Protein AF-A0A0S9CGD0-F1 (afdb_monomer_lite)

Secondary structure (DSSP, 8-state):
--------HHHHHHHTPEEETTEEEE-TTS-HHHHHHHHHTTSEEEETTEEEE-HHHHHHHHHT---

Radius of gyration: 11.55 Å; chains: 1; bounding box: 33×25×24 Å

Sequence (67 aa):
MNAMTGGSPLETILWTARSAGATLIISRGNDPATIRQLLDEGLIRERLGHLVLTIKGIQRRRACAPG

pLDDT: mean 80.36, std 14.24, range [36.53, 94.19]

Structure (mmCIF, N/CA/C/O backbone):
data_AF-A0A0S9CGD0-F1
#
_entry.id   AF-A0A0S9CGD0-F1
#
loop_
_atom_site.group_PDB
_atom_site.id
_atom_site.type_symbol
_atom_site.label_atom_id
_atom_site.label_alt_id
_atom_site.label_comp_id
_atom_site.label_asym_id
_atom_site.label_entity_id
_atom_site.label_seq_id
_atom_site.pdbx_PDB_ins_code
_atom_site.Cartn_x
_atom_site.Cartn_y
_atom_site.Cartn_z
_atom_site.occupancy
_atom_site.B_iso_or_equiv
_atom_site.auth_seq_id
_atom_site.auth_comp_id
_atom_site.auth_asym_id
_atom_site.auth_atom_id
_atom_site.pdbx_PDB_model_num
ATOM 1 N N . MET A 1 1 ? 26.073 4.876 -3.814 1.00 36.53 1 MET A N 1
ATOM 2 C CA . MET A 1 1 ? 24.681 5.141 -3.385 1.00 36.53 1 MET A CA 1
ATOM 3 C C . MET A 1 1 ? 23.885 5.385 -4.661 1.00 36.53 1 MET A C 1
ATOM 5 O O . MET A 1 1 ? 24.018 6.455 -5.232 1.00 36.53 1 MET A O 1
ATOM 9 N N . ASN A 1 2 ? 23.218 4.360 -5.204 1.00 39.75 2 ASN A N 1
ATOM 10 C CA . ASN A 1 2 ? 22.642 4.416 -6.556 1.00 39.75 2 ASN A CA 1
ATOM 11 C C . ASN A 1 2 ? 21.216 4.969 -6.513 1.00 39.75 2 ASN A C 1
ATOM 13 O O . ASN A 1 2 ? 20.335 4.376 -5.895 1.00 39.75 2 ASN A O 1
ATOM 17 N N . ALA A 1 3 ? 21.024 6.118 -7.154 1.00 45.50 3 ALA A N 1
ATOM 18 C CA . ALA A 1 3 ? 19.728 6.732 -7.377 1.00 45.50 3 ALA A CA 1
ATOM 19 C C . ALA A 1 3 ? 18.972 6.021 -8.515 1.00 45.50 3 ALA A C 1
ATOM 21 O O . ALA A 1 3 ? 19.556 5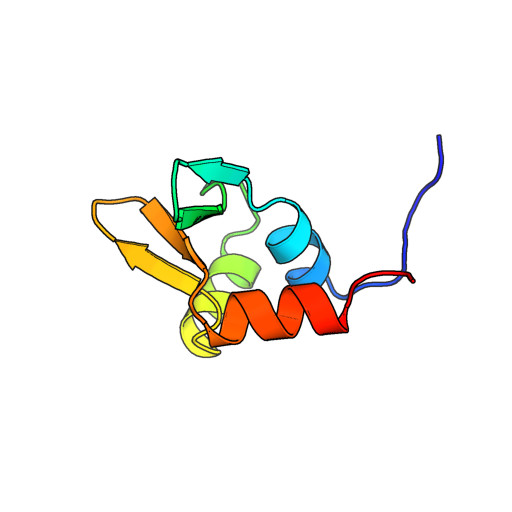.699 -9.544 1.00 45.50 3 ALA A O 1
ATOM 22 N N . MET A 1 4 ? 17.659 5.870 -8.314 1.00 47.12 4 MET A N 1
ATOM 23 C CA . MET A 1 4 ? 16.621 5.861 -9.353 1.00 47.12 4 MET A CA 1
ATOM 24 C C . MET A 1 4 ? 16.681 4.729 -10.390 1.00 47.12 4 MET A C 1
ATOM 26 O O . MET A 1 4 ? 17.008 4.932 -11.556 1.00 47.12 4 MET A O 1
ATOM 30 N N . THR A 1 5 ? 16.188 3.551 -10.008 1.00 49.75 5 THR A N 1
ATOM 31 C CA . THR A 1 5 ? 15.400 2.755 -10.957 1.00 49.75 5 THR A CA 1
ATOM 32 C C . THR A 1 5 ? 14.193 3.602 -11.368 1.00 49.75 5 THR A C 1
ATOM 34 O O . THR A 1 5 ? 13.414 4.018 -10.513 1.00 49.75 5 THR A O 1
ATOM 37 N N . GLY A 1 6 ? 14.089 3.926 -12.660 1.00 45.50 6 GLY A N 1
ATOM 38 C CA . GLY A 1 6 ? 13.068 4.793 -13.263 1.00 45.50 6 GLY A CA 1
ATOM 39 C C . GLY A 1 6 ? 11.657 4.203 -13.251 1.00 45.50 6 GLY A C 1
ATOM 40 O O . GLY A 1 6 ? 11.040 4.067 -14.301 1.00 45.50 6 GLY A O 1
ATOM 41 N N . GLY A 1 7 ? 11.168 3.830 -12.071 1.00 57.38 7 GLY A N 1
ATOM 42 C CA . GLY 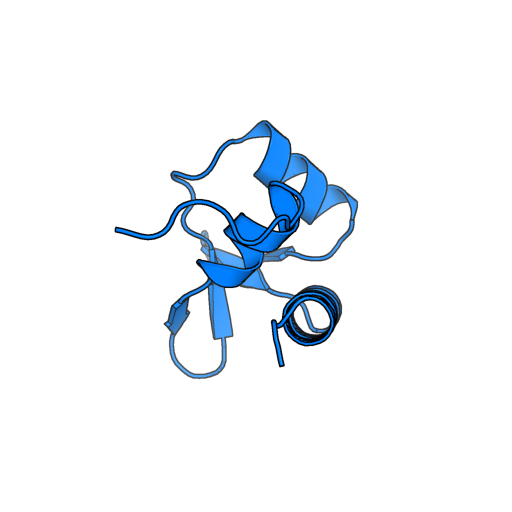A 1 7 ? 9.774 3.501 -11.834 1.00 57.38 7 GLY A CA 1
ATOM 43 C C . GLY A 1 7 ? 8.976 4.752 -11.478 1.00 57.38 7 GLY A C 1
ATOM 44 O O . GLY A 1 7 ? 9.484 5.683 -10.848 1.00 57.38 7 GLY A O 1
ATOM 45 N N . SER A 1 8 ? 7.707 4.770 -11.867 1.00 69.56 8 SER A N 1
ATOM 46 C CA . SER A 1 8 ? 6.761 5.826 -11.488 1.00 69.56 8 SER A CA 1
ATOM 47 C C . SER A 1 8 ? 6.716 5.967 -9.951 1.00 69.56 8 SER A C 1
ATOM 49 O O . SER A 1 8 ? 6.917 4.966 -9.257 1.00 69.56 8 SER A O 1
ATOM 51 N N . PRO A 1 9 ? 6.387 7.138 -9.366 1.00 74.06 9 PRO A N 1
ATOM 52 C CA . PRO A 1 9 ? 6.268 7.304 -7.905 1.00 74.06 9 PRO A CA 1
ATOM 53 C C . PRO A 1 9 ? 5.416 6.215 -7.220 1.00 74.06 9 PRO A C 1
ATOM 55 O O . PRO A 1 9 ? 5.733 5.746 -6.126 1.00 74.06 9 PRO A O 1
ATOM 58 N N . LEU A 1 10 ? 4.380 5.744 -7.922 1.00 78.38 10 LEU A N 1
ATOM 59 C CA . LEU A 1 10 ? 3.524 4.613 -7.547 1.00 78.38 10 LEU A CA 1
ATOM 60 C C . LEU A 1 10 ? 4.293 3.303 -7.375 1.00 78.38 10 LEU A C 1
ATOM 62 O O . LEU A 1 10 ? 4.083 2.573 -6.408 1.00 78.38 10 LEU A O 1
ATOM 66 N N . GLU A 1 11 ? 5.170 2.989 -8.323 1.00 79.50 11 GLU A N 1
ATOM 67 C CA . GLU A 1 11 ? 5.929 1.743 -8.350 1.00 79.50 11 GLU A CA 1
ATOM 68 C C . GLU A 1 11 ? 6.910 1.734 -7.183 1.00 79.50 11 GLU A C 1
ATOM 70 O O . GLU A 1 11 ? 6.922 0.774 -6.414 1.00 79.50 11 GLU A O 1
ATOM 75 N N . THR A 1 12 ? 7.620 2.841 -6.956 1.00 78.50 12 THR A N 1
ATOM 76 C CA . THR A 1 12 ? 8.495 3.011 -5.788 1.00 78.50 12 THR A CA 1
ATOM 77 C C . THR A 1 12 ? 7.751 2.739 -4.481 1.00 78.50 12 THR A C 1
ATOM 79 O O . THR A 1 12 ? 8.236 1.975 -3.646 1.00 78.50 12 THR A O 1
ATOM 82 N N . ILE A 1 13 ? 6.535 3.269 -4.312 1.00 81.00 13 ILE A N 1
ATOM 83 C CA . ILE A 1 13 ? 5.727 3.003 -3.114 1.00 81.00 13 ILE A CA 1
ATOM 84 C C . ILE A 1 13 ? 5.343 1.522 -3.012 1.00 81.00 13 ILE A C 1
ATOM 86 O O . ILE A 1 13 ? 5.499 0.941 -1.937 1.00 81.00 13 ILE A O 1
ATOM 90 N N . LEU A 1 14 ? 4.929 0.868 -4.101 1.00 82.31 14 LEU A N 1
ATOM 91 C CA . LEU A 1 14 ? 4.642 -0.574 -4.096 1.00 82.31 14 LEU A CA 1
ATOM 92 C C . LEU A 1 14 ? 5.863 -1.416 -3.689 1.00 82.31 14 LEU A C 1
ATOM 94 O O . LEU A 1 14 ? 5.707 -2.428 -2.998 1.00 82.31 14 LEU A O 1
ATOM 98 N N . TRP A 1 15 ? 7.071 -0.986 -4.062 1.00 82.12 15 TRP A N 1
ATOM 99 C CA . TRP A 1 15 ? 8.332 -1.601 -3.643 1.00 82.12 15 TRP A CA 1
ATOM 100 C C . TRP A 1 15 ? 8.608 -1.443 -2.148 1.00 82.12 15 TRP A C 1
ATOM 102 O O . TRP A 1 15 ? 9.113 -2.379 -1.527 1.00 82.12 15 TRP A O 1
ATOM 112 N N . THR A 1 16 ? 8.205 -0.320 -1.544 1.00 81.31 16 THR A N 1
ATOM 113 C CA . THR A 1 16 ? 8.337 -0.104 -0.091 1.00 81.31 16 THR A CA 1
ATOM 114 C C . THR A 1 16 ? 7.416 -0.986 0.757 1.00 81.31 16 THR A C 1
ATOM 116 O O . THR A 1 16 ? 7.552 -1.006 1.982 1.00 81.31 16 THR A O 1
ATOM 119 N N . ALA A 1 17 ? 6.477 -1.719 0.143 1.00 84.44 17 ALA A N 1
ATOM 120 C CA . ALA A 1 17 ? 5.540 -2.553 0.879 1.00 84.44 17 ALA A CA 1
ATOM 121 C C . ALA A 1 17 ? 6.264 -3.649 1.673 1.00 84.44 17 ALA A C 1
ATOM 123 O O . ALA A 1 17 ? 6.951 -4.506 1.101 1.00 84.44 17 ALA A O 1
ATOM 124 N N . ARG A 1 18 ? 6.053 -3.642 2.991 1.00 84.31 18 ARG A N 1
ATOM 125 C CA . ARG A 1 18 ? 6.669 -4.568 3.947 1.00 84.31 18 ARG A CA 1
ATOM 126 C C . ARG A 1 18 ? 5.760 -5.763 4.199 1.00 84.31 18 ARG A C 1
ATOM 128 O O . ARG A 1 18 ? 4.543 -5.606 4.273 1.00 84.31 18 ARG A O 1
ATOM 135 N N . SER A 1 19 ? 6.344 -6.945 4.360 1.00 84.38 19 SER A N 1
ATOM 136 C CA . SER A 1 19 ? 5.589 -8.149 4.718 1.00 84.38 19 SER A CA 1
ATOM 137 C C . SER A 1 19 ? 5.190 -8.131 6.193 1.00 84.38 19 SER A C 1
ATOM 139 O O . SER A 1 19 ? 6.032 -7.942 7.067 1.00 84.38 19 SER A O 1
ATOM 141 N N . ALA A 1 20 ? 3.910 -8.370 6.458 1.00 81.44 20 ALA A N 1
ATOM 142 C CA . ALA A 1 20 ? 3.334 -8.630 7.771 1.00 81.44 20 ALA A CA 1
ATOM 143 C C . ALA A 1 20 ? 2.550 -9.949 7.683 1.00 81.44 20 ALA A C 1
ATOM 145 O O . ALA A 1 20 ? 1.371 -9.983 7.318 1.00 81.44 20 ALA A O 1
ATOM 146 N N . GLY A 1 21 ? 3.250 -11.062 7.918 1.00 83.31 21 GLY A N 1
ATOM 147 C CA . GLY A 1 21 ? 2.736 -12.400 7.623 1.00 83.31 21 GLY A CA 1
ATOM 148 C C . GLY A 1 21 ? 2.449 -12.568 6.128 1.00 83.31 21 GLY A C 1
ATOM 149 O O . GLY A 1 21 ? 3.307 -12.297 5.291 1.00 83.31 21 GLY A O 1
ATOM 150 N N . ALA A 1 22 ? 1.224 -12.979 5.790 1.00 78.94 22 ALA A N 1
ATOM 151 C CA . ALA A 1 22 ? 0.784 -13.174 4.405 1.00 78.94 22 ALA A CA 1
ATOM 152 C C . ALA A 1 22 ? 0.383 -11.873 3.674 1.00 78.94 22 ALA A C 1
ATOM 154 O O . ALA A 1 22 ? 0.011 -11.918 2.502 1.00 78.94 22 ALA A O 1
ATOM 155 N N . THR A 1 23 ? 0.418 -10.718 4.347 1.00 81.69 23 THR A N 1
ATOM 156 C CA . THR A 1 23 ? -0.047 -9.439 3.790 1.00 81.69 23 THR A CA 1
ATOM 157 C C . THR A 1 23 ? 1.117 -8.486 3.547 1.00 81.69 23 THR A C 1
ATOM 159 O O . THR A 1 23 ? 2.037 -8.401 4.355 1.00 81.69 23 THR A O 1
ATOM 162 N N . LEU A 1 24 ? 1.066 -7.731 2.450 1.00 83.06 24 LEU A N 1
ATOM 163 C CA . LEU A 1 24 ? 2.012 -6.651 2.166 1.00 83.06 24 LEU A CA 1
ATOM 164 C C . LEU A 1 24 ? 1.393 -5.307 2.552 1.00 83.06 24 LEU A C 1
ATOM 166 O O . LEU A 1 24 ? 0.294 -4.996 2.097 1.00 83.06 24 LEU A O 1
ATOM 170 N N . ILE A 1 25 ? 2.099 -4.523 3.369 1.00 87.50 25 ILE A N 1
ATOM 171 C CA . ILE A 1 25 ? 1.614 -3.272 3.964 1.00 87.50 25 ILE A CA 1
ATOM 172 C C . ILE A 1 25 ? 2.439 -2.077 3.476 1.00 87.50 25 ILE A C 1
ATOM 174 O O . ILE A 1 25 ? 3.669 -2.093 3.537 1.00 87.50 25 ILE A O 1
ATOM 178 N N . ILE A 1 26 ? 1.750 -1.015 3.062 1.00 85.62 26 ILE A N 1
ATOM 179 C CA . ILE A 1 26 ? 2.315 0.295 2.730 1.00 85.62 26 ILE A CA 1
ATOM 180 C C . ILE A 1 26 ? 2.294 1.195 3.968 1.00 85.62 26 ILE A C 1
ATOM 182 O O . ILE A 1 26 ? 1.305 1.254 4.701 1.00 85.62 26 ILE A O 1
ATOM 186 N N . SER A 1 27 ? 3.385 1.929 4.195 1.00 79.88 27 SER A N 1
ATOM 187 C CA . SER A 1 27 ? 3.416 2.959 5.237 1.00 79.88 27 SER A CA 1
ATOM 188 C C . SER A 1 27 ? 2.517 4.137 4.862 1.00 79.88 27 SER A C 1
ATOM 190 O O . SER A 1 27 ? 2.579 4.631 3.737 1.00 79.88 27 SER A O 1
ATOM 192 N N . ARG A 1 28 ? 1.735 4.638 5.823 1.00 74.00 28 ARG A N 1
ATOM 193 C CA . ARG A 1 28 ? 0.923 5.856 5.652 1.00 74.00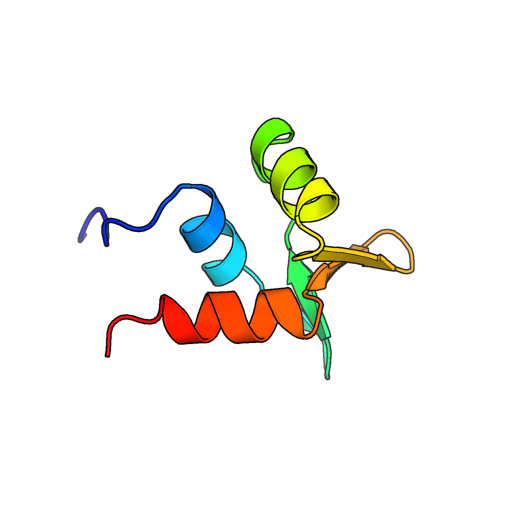 28 ARG A CA 1
ATOM 194 C C . ARG A 1 28 ? 1.751 7.143 5.583 1.00 74.00 28 ARG A C 1
ATOM 196 O O . ARG A 1 28 ? 1.204 8.173 5.228 1.00 74.00 28 ARG A O 1
ATOM 203 N N . GLY A 1 29 ? 3.048 7.085 5.901 1.00 77.25 29 GLY A N 1
ATOM 204 C CA . GLY A 1 29 ? 3.968 8.222 5.766 1.00 77.25 29 GLY A CA 1
ATOM 205 C C . GLY A 1 29 ? 4.418 8.513 4.329 1.00 77.25 29 GLY A C 1
ATOM 206 O O . GLY A 1 29 ? 5.218 9.417 4.126 1.00 77.25 29 GLY A O 1
ATOM 207 N N . ASN A 1 30 ? 3.950 7.734 3.349 1.00 80.69 30 ASN A N 1
ATOM 208 C CA . ASN A 1 30 ? 4.154 8.041 1.936 1.00 80.69 30 ASN A CA 1
ATOM 209 C C . ASN A 1 30 ? 3.261 9.209 1.495 1.00 80.69 30 ASN A C 1
ATOM 211 O O . ASN A 1 30 ? 2.277 9.536 2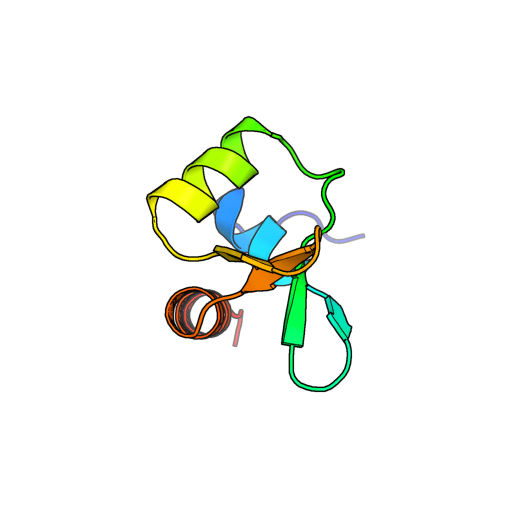.157 1.00 80.69 30 ASN A O 1
ATOM 215 N N . ASP A 1 31 ? 3.601 9.806 0.355 1.00 83.94 31 ASP A N 1
ATOM 216 C CA . ASP A 1 31 ? 2.859 10.925 -0.223 1.00 83.94 31 ASP A CA 1
ATOM 217 C C . ASP A 1 31 ? 1.336 10.631 -0.326 1.00 83.94 31 ASP A C 1
ATOM 219 O O . ASP A 1 31 ? 0.942 9.634 -0.950 1.00 83.94 31 ASP A O 1
ATOM 223 N N . PRO A 1 32 ? 0.463 11.474 0.268 1.00 85.50 32 PRO A N 1
ATOM 224 C CA . PRO A 1 32 ? -0.981 11.243 0.289 1.00 85.50 32 PRO A CA 1
ATOM 225 C C . PRO A 1 32 ? -1.631 11.202 -1.096 1.00 85.50 32 PRO A C 1
ATOM 227 O O . PRO A 1 32 ? -2.575 10.435 -1.292 1.00 85.50 32 PRO A O 1
ATOM 230 N N . ALA A 1 33 ? -1.144 11.998 -2.055 1.00 88.31 33 ALA A N 1
ATOM 231 C CA . ALA A 1 33 ? -1.694 12.021 -3.409 1.00 88.31 33 ALA A CA 1
ATOM 232 C C . ALA A 1 33 ? -1.431 10.688 -4.123 1.00 88.31 33 ALA A C 1
ATOM 234 O O . ALA A 1 33 ? -2.327 10.116 -4.745 1.00 88.31 33 ALA A O 1
ATOM 235 N N . THR A 1 34 ? -0.240 10.127 -3.937 1.00 87.00 34 THR A N 1
ATOM 236 C CA . THR A 1 34 ? 0.114 8.827 -4.504 1.00 87.00 34 THR A CA 1
ATOM 237 C C . THR A 1 34 ? -0.632 7.680 -3.816 1.00 87.00 34 THR A C 1
ATOM 239 O O . THR A 1 34 ? -1.106 6.766 -4.487 1.00 87.00 34 THR A O 1
ATOM 242 N N . ILE A 1 35 ? -0.817 7.733 -2.488 1.00 88.44 35 ILE A N 1
ATOM 243 C CA . ILE A 1 35 ? -1.679 6.776 -1.766 1.00 88.44 35 ILE A CA 1
ATOM 244 C C . ILE A 1 35 ? -3.110 6.827 -2.313 1.00 88.44 35 ILE A C 1
ATOM 246 O O . ILE A 1 35 ? -3.707 5.776 -2.555 1.00 88.44 35 ILE A O 1
ATOM 250 N N . ARG A 1 36 ? -3.654 8.032 -2.523 1.00 90.75 36 ARG A N 1
ATOM 251 C CA . ARG A 1 36 ? -4.991 8.220 -3.090 1.00 90.75 36 ARG A CA 1
ATOM 252 C C . ARG A 1 36 ? -5.093 7.578 -4.468 1.00 90.75 36 ARG A C 1
ATOM 254 O O . ARG A 1 36 ? -6.013 6.804 -4.695 1.00 90.75 36 ARG A O 1
ATOM 261 N N . GLN A 1 37 ? -4.115 7.817 -5.335 1.00 91.00 37 GLN A N 1
ATOM 262 C CA . GLN A 1 37 ? -4.080 7.204 -6.657 1.00 91.00 37 GLN A CA 1
ATOM 263 C C . GLN A 1 37 ? -4.004 5.667 -6.593 1.00 91.00 37 GLN A C 1
ATOM 265 O O . GLN A 1 37 ? -4.736 4.991 -7.307 1.00 91.00 37 GLN A O 1
ATOM 270 N N . LEU A 1 38 ? -3.189 5.086 -5.703 1.00 90.38 38 LEU A N 1
ATOM 271 C CA . LEU A 1 38 ? -3.124 3.626 -5.523 1.00 90.38 38 LEU A CA 1
ATOM 272 C C . LEU A 1 38 ? -4.456 3.023 -5.044 1.00 90.38 38 LEU A C 1
ATOM 274 O O . LEU A 1 38 ? -4.761 1.875 -5.385 1.00 90.38 38 LEU A O 1
ATOM 278 N N . LEU A 1 39 ? -5.219 3.762 -4.229 1.00 92.31 39 LEU A N 1
ATOM 279 C CA . LEU A 1 39 ? -6.562 3.376 -3.788 1.00 92.31 39 LEU A CA 1
ATOM 280 C C . LEU A 1 39 ? -7.563 3.451 -4.946 1.00 92.31 39 LEU A C 1
ATOM 282 O O . LEU A 1 39 ? -8.272 2.474 -5.181 1.00 92.31 39 LEU A O 1
ATOM 286 N N . ASP A 1 40 ? -7.580 4.562 -5.687 1.00 94.19 40 ASP A N 1
ATOM 287 C CA . ASP A 1 40 ? -8.435 4.767 -6.865 1.00 94.19 40 ASP A CA 1
ATOM 288 C C . ASP A 1 40 ? -8.158 3.713 -7.960 1.00 94.19 40 ASP A C 1
ATOM 290 O O . ASP A 1 40 ? -9.081 3.151 -8.548 1.00 94.19 40 ASP A O 1
ATOM 294 N N . GLU A 1 41 ? -6.894 3.335 -8.174 1.00 92.31 41 GLU A N 1
ATOM 295 C CA . GLU A 1 41 ? -6.512 2.263 -9.104 1.00 92.31 41 GLU A CA 1
ATOM 296 C C . GLU A 1 41 ? -6.778 0.841 -8.562 1.00 92.31 41 GLU A C 1
ATOM 298 O O . GLU A 1 41 ? -6.612 -0.149 -9.290 1.00 92.31 41 GLU A O 1
ATOM 303 N N . GLY A 1 42 ? -7.167 0.696 -7.292 1.00 93.50 42 GLY A N 1
ATOM 304 C CA . GLY A 1 42 ? -7.419 -0.595 -6.642 1.00 93.50 42 GLY A CA 1
ATOM 305 C C . GLY A 1 42 ? -6.162 -1.444 -6.411 1.00 93.50 42 GLY A C 1
ATOM 306 O O . GLY A 1 42 ? -6.244 -2.672 -6.284 1.00 93.50 42 GLY A O 1
ATOM 307 N N . LEU A 1 43 ? -4.981 -0.824 -6.387 1.00 92.38 43 LEU A N 1
ATOM 308 C CA . LEU A 1 43 ? -3.697 -1.491 -6.141 1.00 92.38 43 LEU A CA 1
ATOM 309 C C . LEU A 1 43 ? -3.467 -1.738 -4.647 1.00 92.38 43 LEU A C 1
ATOM 311 O O . LEU A 1 43 ? -2.857 -2.740 -4.263 1.00 92.38 43 LEU A O 1
ATOM 315 N N . ILE A 1 44 ? -4.005 -0.861 -3.803 1.00 92.06 44 ILE A N 1
ATOM 316 C CA . ILE A 1 44 ? -4.021 -1.017 -2.349 1.00 92.06 44 ILE A CA 1
ATOM 317 C C . ILE A 1 44 ? -5.448 -0.860 -1.820 1.00 92.06 44 ILE A C 1
ATOM 319 O O . ILE A 1 44 ? -6.327 -0.348 -2.507 1.00 92.06 44 ILE A O 1
ATOM 323 N N . ARG A 1 45 ? -5.692 -1.317 -0.595 1.00 93.62 45 ARG A N 1
ATOM 324 C CA . ARG A 1 45 ? -6.959 -1.123 0.121 1.00 93.62 45 ARG A CA 1
ATOM 325 C C . ARG A 1 45 ? -6.712 -0.922 1.606 1.00 93.62 45 ARG A C 1
ATOM 327 O O . ARG A 1 45 ? -5.699 -1.380 2.129 1.00 93.62 45 ARG A O 1
ATOM 334 N N . GLU A 1 46 ? -7.670 -0.326 2.301 1.00 91.75 46 GLU A N 1
ATOM 335 C CA . GLU A 1 46 ? -7.628 -0.241 3.759 1.00 91.75 46 GLU A CA 1
ATOM 336 C C . GLU A 1 46 ? -8.182 -1.517 4.415 1.00 91.75 46 GLU A C 1
ATOM 338 O O . GLU A 1 46 ? -9.251 -2.037 4.065 1.00 91.75 46 GLU A O 1
ATOM 343 N N . ARG A 1 47 ? -7.423 -2.055 5.373 1.00 88.94 47 ARG A N 1
ATOM 344 C CA . ARG A 1 47 ? -7.793 -3.196 6.217 1.00 88.94 47 ARG A CA 1
ATOM 345 C C . ARG A 1 47 ? -7.259 -2.977 7.627 1.00 88.94 47 ARG A C 1
ATOM 347 O O . ARG A 1 47 ? -6.056 -2.844 7.803 1.00 88.94 47 ARG A O 1
ATOM 354 N N . LEU A 1 48 ? -8.155 -2.953 8.619 1.00 86.25 48 LEU A N 1
ATOM 355 C CA . LEU A 1 48 ? -7.815 -2.774 10.041 1.00 86.25 48 LEU A CA 1
ATOM 356 C C . LEU A 1 48 ? -6.904 -1.553 10.302 1.00 86.25 48 LEU A C 1
ATOM 358 O O . LEU A 1 48 ? -5.983 -1.621 11.103 1.00 86.25 48 LEU A O 1
ATOM 362 N N . GLY A 1 49 ? -7.115 -0.447 9.578 1.00 85.44 49 GLY A N 1
ATOM 363 C CA . GLY A 1 49 ? -6.283 0.761 9.688 1.00 85.44 49 GLY A CA 1
ATOM 364 C C . GLY A 1 49 ? -4.946 0.715 8.932 1.00 85.44 49 GLY A C 1
ATOM 365 O O . GLY A 1 49 ? -4.216 1.706 8.927 1.00 85.44 49 GLY A O 1
ATOM 366 N N . HIS A 1 50 ? -4.635 -0.390 8.251 1.00 88.25 50 HIS A N 1
ATOM 367 C CA . HIS A 1 50 ? -3.441 -0.552 7.423 1.00 88.25 50 HIS A CA 1
ATOM 368 C C . HIS A 1 50 ? -3.761 -0.453 5.929 1.00 88.25 50 HIS A C 1
ATOM 370 O O . HIS A 1 50 ? -4.807 -0.913 5.471 1.00 88.25 50 HIS A O 1
ATOM 376 N N . LEU A 1 51 ? -2.822 0.095 5.155 1.00 90.56 51 LEU A N 1
ATOM 377 C CA . LEU A 1 51 ? -2.861 0.072 3.693 1.00 90.56 51 LEU A CA 1
ATOM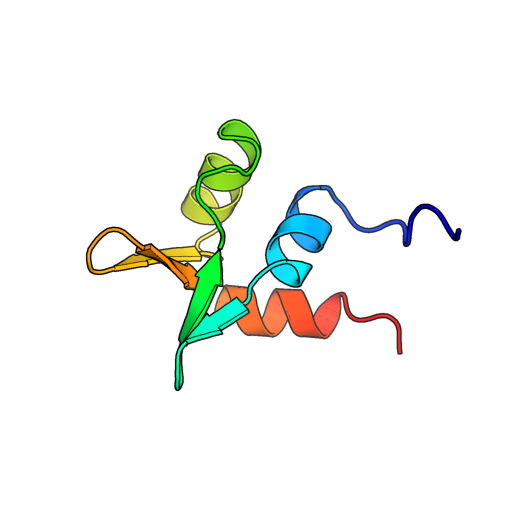 378 C C . LEU A 1 51 ? -2.223 -1.225 3.208 1.00 90.56 51 LEU A C 1
ATOM 380 O O . LEU A 1 51 ? -1.020 -1.413 3.367 1.00 90.56 51 LEU A O 1
ATOM 384 N N . VAL A 1 52 ? -3.015 -2.122 2.632 1.00 92.50 52 VAL A N 1
ATOM 385 C CA . VAL A 1 52 ? -2.559 -3.446 2.201 1.00 92.50 52 VAL A CA 1
ATOM 386 C C . VAL A 1 52 ? -2.603 -3.573 0.685 1.00 92.50 52 VAL A C 1
ATOM 388 O O . VAL A 1 52 ? -3.549 -3.097 0.056 1.00 92.50 52 VAL A O 1
ATOM 391 N N . LEU A 1 53 ? -1.613 -4.238 0.085 1.00 92.25 53 LEU A N 1
ATOM 392 C CA . LEU A 1 53 ? -1.644 -4.535 -1.349 1.00 92.25 53 LEU A CA 1
ATOM 393 C C . LEU A 1 53 ? -2.786 -5.501 -1.664 1.00 92.25 53 LEU A C 1
ATOM 395 O O . LEU A 1 53 ? -3.022 -6.485 -0.959 1.00 92.25 53 LEU A O 1
ATOM 399 N N . THR A 1 54 ? -3.476 -5.233 -2.767 1.00 93.06 54 THR A N 1
ATOM 400 C CA . THR A 1 54 ? -4.407 -6.184 -3.375 1.00 93.06 54 THR A CA 1
ATOM 401 C C . THR A 1 54 ? -3.644 -7.171 -4.256 1.00 93.06 54 THR A C 1
ATOM 403 O O . THR A 1 54 ? -2.463 -6.984 -4.549 1.00 93.06 54 THR A O 1
ATOM 406 N N . ILE A 1 55 ? -4.325 -8.209 -4.751 1.00 91.38 55 ILE A N 1
ATOM 407 C CA . ILE A 1 55 ? -3.747 -9.111 -5.761 1.00 91.38 55 ILE A CA 1
ATOM 408 C C . ILE A 1 55 ? -3.262 -8.305 -6.978 1.00 91.38 55 ILE A C 1
ATOM 410 O O . ILE A 1 55 ? -2.157 -8.536 -7.462 1.00 91.38 55 ILE A O 1
ATOM 414 N N . LYS A 1 56 ? -4.035 -7.299 -7.416 1.00 92.06 56 LYS A N 1
ATOM 415 C CA . LYS A 1 56 ? -3.655 -6.384 -8.502 1.00 92.06 56 LYS A CA 1
ATOM 416 C C . LYS A 1 56 ? -2.373 -5.612 -8.166 1.00 92.06 56 LYS A C 1
ATOM 418 O O . LYS A 1 56 ? -1.463 -5.565 -8.989 1.00 92.06 56 LYS A O 1
ATOM 423 N N . GLY A 1 57 ? -2.267 -5.074 -6.948 1.00 91.00 57 GLY A N 1
ATOM 424 C CA . GLY A 1 57 ? -1.059 -4.400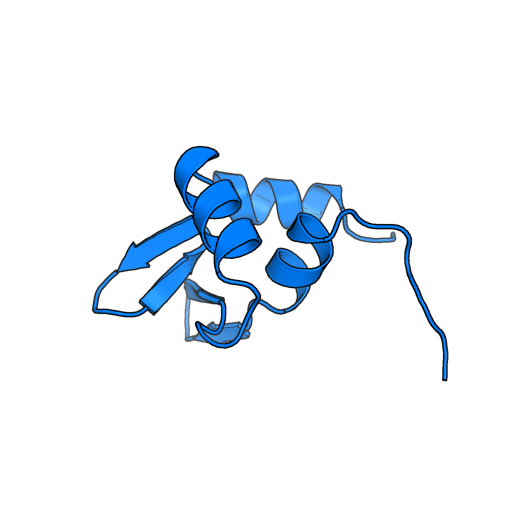 -6.460 1.00 91.00 57 GLY A CA 1
ATOM 425 C C . GLY A 1 57 ? 0.175 -5.302 -6.438 1.00 91.00 57 GLY A C 1
ATOM 426 O O . GLY A 1 57 ? 1.252 -4.883 -6.854 1.00 91.00 57 GLY A O 1
ATOM 427 N N . ILE A 1 58 ? 0.017 -6.561 -6.017 1.00 88.94 58 ILE A N 1
ATOM 428 C CA . ILE A 1 58 ? 1.097 -7.562 -6.018 1.00 88.94 58 ILE A CA 1
ATOM 429 C C . ILE A 1 58 ? 1.568 -7.849 -7.445 1.00 88.94 58 ILE A C 1
ATOM 431 O O . ILE A 1 58 ? 2.772 -7.864 -7.697 1.00 88.94 58 ILE A O 1
ATOM 435 N N . GLN A 1 59 ? 0.639 -8.055 -8.381 1.00 90.00 59 GLN A N 1
ATOM 436 C CA . GLN A 1 59 ? 0.982 -8.303 -9.782 1.00 90.00 59 GLN A CA 1
ATOM 437 C C . GLN A 1 59 ? 1.679 -7.093 -10.411 1.00 90.00 59 GLN A C 1
ATOM 439 O O . GLN A 1 59 ? 2.716 -7.255 -11.049 1.00 90.00 59 GLN A O 1
ATOM 444 N N . ARG A 1 60 ? 1.181 -5.873 -10.163 1.00 88.38 60 ARG A N 1
ATOM 445 C CA . ARG A 1 60 ? 1.821 -4.636 -10.638 1.00 88.38 60 ARG A CA 1
ATOM 446 C C . ARG A 1 60 ? 3.231 -4.488 -10.077 1.00 88.38 60 ARG A C 1
ATOM 448 O O . ARG A 1 60 ? 4.149 -4.215 -10.838 1.00 88.38 60 ARG A O 1
ATOM 455 N N . ARG A 1 61 ? 3.425 -4.750 -8.780 1.00 86.12 61 ARG A N 1
ATOM 456 C CA . ARG A 1 61 ? 4.751 -4.750 -8.146 1.00 86.12 61 ARG A CA 1
ATOM 457 C C . ARG A 1 61 ? 5.710 -5.724 -8.838 1.00 86.12 61 ARG A C 1
ATOM 459 O O . ARG A 1 61 ? 6.839 -5.347 -9.118 1.00 86.12 61 ARG A O 1
ATOM 466 N N . ARG A 1 62 ? 5.266 -6.953 -9.129 1.00 84.25 62 ARG A N 1
ATOM 467 C CA . ARG A 1 62 ? 6.078 -7.968 -9.828 1.00 84.25 62 ARG A CA 1
ATOM 468 C C . ARG A 1 62 ? 6.414 -7.566 -11.261 1.00 84.25 62 ARG A C 1
ATOM 470 O O . ARG A 1 62 ? 7.547 -7.749 -11.677 1.00 84.25 62 ARG A O 1
ATOM 477 N N . ALA A 1 63 ? 5.455 -6.993 -11.985 1.00 83.25 63 ALA A N 1
ATOM 478 C CA . ALA A 1 63 ? 5.661 -6.521 -13.354 1.00 83.25 63 ALA A CA 1
ATOM 479 C C . ALA A 1 63 ? 6.678 -5.371 -13.446 1.00 83.25 63 ALA A C 1
ATOM 481 O O . ALA A 1 63 ? 7.286 -5.177 -14.490 1.00 83.25 63 ALA A O 1
ATOM 482 N N . CYS A 1 64 ? 6.863 -4.623 -12.355 1.00 71.62 64 CYS A N 1
ATOM 483 C CA . CYS A 1 64 ? 7.798 -3.501 -12.272 1.00 71.62 64 CYS A CA 1
ATOM 484 C C . CYS A 1 64 ? 9.098 -3.880 -11.545 1.00 71.62 64 CYS A C 1
ATOM 486 O O . CYS A 1 64 ? 9.832 -2.996 -11.104 1.00 71.62 64 CYS A O 1
ATOM 488 N N . ALA A 1 65 ? 9.356 -5.177 -11.345 1.00 64.94 65 ALA A N 1
ATOM 489 C CA . ALA A 1 65 ? 10.613 -5.644 -10.781 1.00 64.94 65 ALA A CA 1
ATOM 490 C C . ALA A 1 65 ? 11.720 -5.547 -11.821 1.00 64.94 65 ALA A C 1
ATOM 492 O O . ALA A 1 65 ? 11.550 -6.116 -12.900 1.00 64.94 65 ALA A O 1
ATOM 493 N N . PRO A 1 66 ? 12.839 -4.854 -11.526 1.00 59.06 66 PRO A N 1
ATOM 494 C CA . PRO A 1 66 ? 14.030 -5.031 -12.335 1.00 59.06 66 PRO A CA 1
ATOM 495 C C . PRO A 1 66 ? 14.426 -6.508 -12.217 1.00 59.06 66 PRO A C 1
ATOM 497 O O . PRO A 1 66 ? 14.613 -7.008 -11.104 1.00 59.06 66 PRO A O 1
ATOM 500 N N . GLY A 1 67 ? 14.409 -7.208 -13.355 1.00 53.88 67 GLY A N 1
ATOM 501 C CA . GLY A 1 67 ? 14.923 -8.572 -13.476 1.00 53.88 67 GLY A CA 1
ATOM 502 C C . GLY A 1 67 ? 16.430 -8.629 -13.293 1.00 53.88 67 GLY A C 1
ATOM 503 O O . GLY A 1 67 ? 17.089 -7.583 -13.500 1.00 53.88 67 GLY A O 1
#

Foldseek 3Di:
DDDDPPDDLLLVQLVVFDDDDPWTFGDPPRDPVSLVVCVVVQQWDDDPNTTTGDPNVVVSNVVSDDD